Protein AF-A0A3M3IHU2-F1 (afdb_monomer_lite)

pLDDT: mean 81.5, std 21.91, range [28.11, 98.75]

Structure (mmCIF, N/CA/C/O backbone):
data_AF-A0A3M3IHU2-F1
#
_entry.id   AF-A0A3M3IHU2-F1
#
loop_
_atom_site.group_PDB
_atom_site.id
_atom_site.type_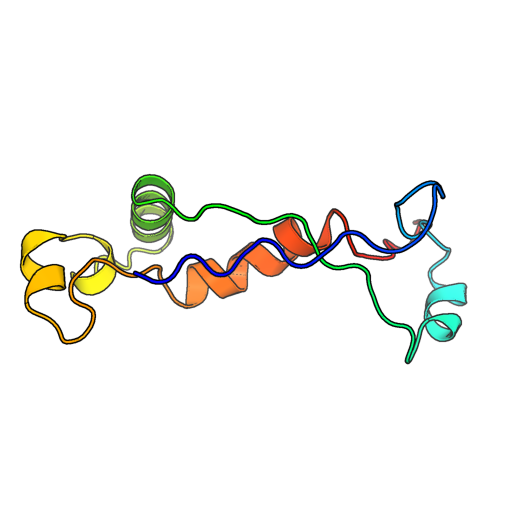symbol
_atom_site.label_atom_id
_atom_site.label_alt_id
_atom_site.label_comp_id
_atom_site.label_asym_id
_atom_site.label_entity_id
_atom_site.label_seq_id
_atom_site.pdbx_PDB_ins_code
_atom_site.Cartn_x
_atom_site.Cartn_y
_atom_site.Cartn_z
_atom_site.occupancy
_atom_site.B_iso_or_equiv
_atom_site.auth_seq_id
_atom_site.auth_comp_id
_atom_site.auth_asym_id
_atom_site.auth_atom_id
_atom_site.pdbx_PDB_model_num
ATOM 1 N N . MET A 1 1 ? -16.667 -17.310 3.991 1.00 35.34 1 MET A N 1
ATOM 2 C CA . MET A 1 1 ? -15.386 -17.089 3.285 1.00 35.34 1 MET A CA 1
ATOM 3 C C . MET A 1 1 ? -15.195 -18.210 2.282 1.00 35.34 1 MET A C 1
ATOM 5 O O . MET A 1 1 ? -15.040 -19.350 2.695 1.00 35.34 1 MET A O 1
ATOM 9 N N . ARG A 1 2 ? -15.295 -17.935 0.980 1.00 28.11 2 ARG A N 1
ATOM 10 C CA . ARG A 1 2 ? -14.953 -18.933 -0.038 1.00 28.11 2 ARG A CA 1
ATOM 11 C C . ARG A 1 2 ? -13.504 -18.669 -0.423 1.00 28.11 2 ARG A C 1
ATOM 13 O O . ARG A 1 2 ? -13.220 -17.620 -0.992 1.00 28.11 2 ARG A O 1
ATOM 20 N N . ALA A 1 3 ? -12.605 -19.573 -0.052 1.00 40.19 3 ALA A N 1
ATOM 21 C CA . ALA A 1 3 ? -11.255 -19.573 -0.588 1.00 40.19 3 ALA A CA 1
ATOM 22 C C . ALA A 1 3 ? -11.368 -19.669 -2.116 1.00 40.19 3 ALA A C 1
ATOM 24 O O . ALA A 1 3 ? -11.912 -20.642 -2.644 1.00 40.19 3 ALA A O 1
ATOM 25 N N . VAL A 1 4 ? -10.929 -18.631 -2.822 1.00 43.47 4 VAL A N 1
ATOM 26 C CA . VAL A 1 4 ? -10.682 -18.735 -4.258 1.00 43.47 4 VAL A CA 1
ATOM 27 C C . VAL A 1 4 ? -9.411 -19.566 -4.369 1.00 43.47 4 VAL A C 1
ATOM 29 O O . VAL A 1 4 ? -8.359 -19.149 -3.893 1.00 43.47 4 VAL A O 1
ATOM 32 N N . ALA A 1 5 ? -9.531 -20.781 -4.901 1.00 39.25 5 ALA A N 1
ATOM 33 C CA . ALA A 1 5 ? -8.389 -21.654 -5.143 1.00 39.25 5 ALA A CA 1
ATOM 34 C C . ALA A 1 5 ? -7.310 -20.902 -5.951 1.00 39.25 5 ALA A C 1
ATOM 36 O O . ALA A 1 5 ? -7.673 -20.120 -6.839 1.00 39.25 5 ALA A O 1
ATOM 37 N N . PRO A 1 6 ? -6.007 -21.125 -5.686 1.00 44.56 6 PRO A N 1
ATOM 38 C CA . PRO A 1 6 ? -4.953 -20.535 -6.499 1.00 44.56 6 PRO A CA 1
ATOM 39 C C . PRO A 1 6 ? -5.156 -21.008 -7.939 1.00 44.56 6 PRO A C 1
ATOM 41 O O . PRO A 1 6 ? -5.174 -22.210 -8.216 1.00 44.56 6 PRO A O 1
ATOM 44 N N . ARG A 1 7 ? -5.400 -20.070 -8.858 1.00 48.19 7 ARG A N 1
ATOM 45 C CA . ARG A 1 7 ? -5.560 -20.414 -10.270 1.00 48.19 7 ARG A CA 1
ATOM 46 C C . ARG A 1 7 ? -4.206 -20.901 -10.805 1.00 48.19 7 ARG A C 1
ATOM 48 O O . ARG A 1 7 ? -3.162 -20.348 -10.477 1.00 48.19 7 ARG A O 1
ATOM 55 N N . HIS A 1 8 ? -4.289 -21.987 -11.565 1.00 37.81 8 HIS A N 1
ATOM 56 C CA . HIS A 1 8 ? -3.238 -22.847 -12.107 1.00 37.81 8 HIS A CA 1
ATOM 57 C C . HIS A 1 8 ? -1.977 -22.136 -12.634 1.00 37.81 8 HIS A C 1
ATOM 59 O O . HIS A 1 8 ? -2.070 -21.254 -13.483 1.00 37.81 8 HIS A O 1
ATOM 65 N N . LYS A 1 9 ? -0.796 -22.660 -12.263 1.00 49.88 9 LYS A N 1
ATOM 66 C CA . LYS A 1 9 ? 0.379 -22.637 -13.147 1.00 49.88 9 LYS A CA 1
ATOM 67 C C . LYS A 1 9 ? 0.086 -23.555 -14.345 1.00 49.88 9 LYS A C 1
ATOM 69 O O . LYS A 1 9 ? -0.035 -24.767 -14.180 1.00 49.88 9 LYS A O 1
ATOM 74 N N . THR A 1 10 ? -0.036 -22.984 -15.535 1.00 31.05 10 THR A N 1
ATOM 75 C CA . THR A 1 10 ? 0.068 -23.653 -16.847 1.00 31.05 10 THR A CA 1
ATOM 76 C C . THR A 1 10 ? 0.742 -22.618 -17.743 1.00 31.05 10 THR A C 1
ATOM 78 O O . THR A 1 10 ? 0.202 -21.529 -17.868 1.00 31.05 10 THR A O 1
ATOM 81 N N . THR A 1 11 ? 1.940 -22.804 -18.289 1.00 32.62 11 THR A N 1
ATOM 82 C CA . THR A 1 11 ? 2.458 -23.947 -19.050 1.00 32.62 11 THR A CA 1
ATOM 83 C C . THR A 1 11 ? 3.989 -24.019 -18.967 1.00 32.62 11 THR A C 1
ATOM 85 O O . THR A 1 11 ? 4.639 -22.995 -19.127 1.00 32.62 11 THR A O 1
ATOM 88 N N . SER A 1 12 ? 4.521 -25.238 -18.807 1.00 30.14 12 SER A N 1
ATOM 89 C CA . SER A 1 12 ? 5.880 -25.701 -19.159 1.00 30.14 12 SER A CA 1
ATOM 90 C C . SER A 1 12 ? 7.093 -24.860 -18.731 1.00 30.14 12 SER A C 1
ATOM 92 O O . SER A 1 12 ? 7.346 -23.805 -19.303 1.00 30.14 12 SER A O 1
ATOM 94 N N . ASP A 1 13 ? 7.898 -25.428 -17.833 1.00 38.78 13 ASP A N 1
ATOM 95 C CA . ASP A 1 13 ? 9.364 -25.328 -17.736 1.00 38.78 13 ASP A CA 1
ATOM 96 C C . ASP A 1 13 ? 10.045 -24.435 -18.790 1.00 38.78 13 ASP A C 1
ATOM 98 O O . ASP A 1 13 ? 10.539 -24.921 -19.809 1.00 38.78 13 ASP A O 1
ATOM 102 N N . LYS A 1 14 ? 10.084 -23.122 -18.554 1.00 38.41 14 LYS A N 1
ATOM 103 C CA . LYS A 1 14 ? 10.971 -22.179 -19.245 1.00 38.41 14 LYS A CA 1
ATOM 104 C C . LYS A 1 14 ? 11.383 -21.113 -18.243 1.00 38.41 14 LYS A C 1
ATOM 106 O O . LYS A 1 14 ? 10.541 -20.673 -17.467 1.00 38.41 14 LYS A O 1
ATOM 111 N N . GLU A 1 15 ? 12.671 -20.770 -18.234 1.00 42.75 15 GLU A N 1
ATOM 112 C CA . GLU A 1 15 ? 13.257 -19.716 -17.398 1.00 42.75 15 GLU A CA 1
ATOM 113 C C . GLU A 1 15 ? 12.357 -18.478 -17.394 1.00 42.75 15 GLU A C 1
ATOM 115 O O . GLU A 1 15 ? 12.222 -17.769 -18.389 1.00 42.75 15 GLU A O 1
ATOM 120 N N . SER A 1 16 ? 11.677 -18.302 -16.266 1.00 48.59 16 SER A N 1
ATOM 121 C CA . SER A 1 16 ? 10.639 -17.311 -16.028 1.00 48.59 16 SER A CA 1
ATOM 122 C C . SER A 1 16 ? 11.285 -16.024 -15.538 1.00 48.59 16 SER A C 1
ATOM 124 O O . SER A 1 16 ? 11.780 -15.947 -14.411 1.00 48.59 16 SER A O 1
ATOM 126 N N . GLY A 1 17 ? 11.312 -15.044 -16.429 1.00 55.12 17 GLY A N 1
ATOM 127 C CA . GLY A 1 17 ? 11.790 -13.693 -16.201 1.00 55.12 17 GLY A CA 1
ATOM 128 C C . GLY A 1 17 ? 11.852 -12.991 -17.545 1.00 55.12 17 GLY A C 1
ATOM 129 O O . GLY A 1 17 ? 12.681 -13.341 -18.388 1.00 55.12 17 GLY A O 1
ATOM 130 N N . MET A 1 18 ? 10.956 -12.030 -17.786 1.00 61.50 18 MET A N 1
ATOM 131 C CA . MET A 1 18 ? 11.010 -11.253 -19.024 1.00 61.50 18 MET A CA 1
ATOM 132 C C . MET A 1 18 ? 12.421 -10.669 -19.201 1.00 61.50 18 MET A C 1
ATOM 134 O O . MET A 1 18 ? 12.949 -10.043 -18.277 1.00 61.50 18 MET A O 1
ATOM 138 N N . PRO A 1 19 ? 13.060 -10.872 -20.366 1.00 68.44 19 PRO A N 1
ATOM 139 C CA . PRO A 1 19 ? 14.446 -10.494 -20.550 1.00 68.44 19 PRO A CA 1
ATOM 140 C C . PRO A 1 19 ? 14.582 -8.980 -20.426 1.00 68.44 19 PRO A C 1
ATOM 142 O O . PRO A 1 19 ? 13.774 -8.214 -20.949 1.00 68.44 19 PRO A O 1
ATOM 145 N N . SER A 1 20 ? 15.636 -8.539 -19.750 1.00 73.62 20 SER A N 1
ATO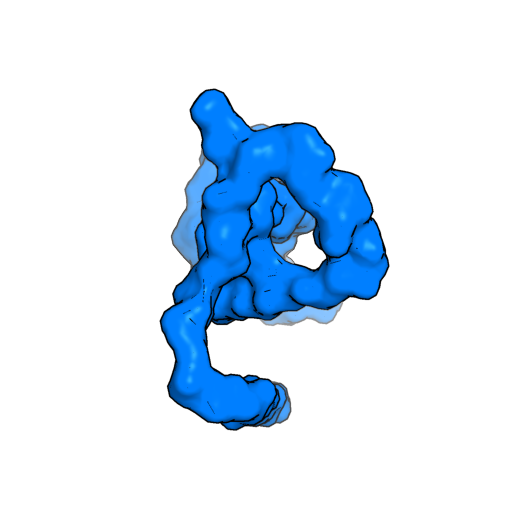M 146 C CA . SER A 1 20 ? 16.021 -7.136 -19.785 1.00 73.62 20 SER A CA 1
ATOM 147 C C . SER A 1 20 ? 16.556 -6.815 -21.186 1.00 73.62 20 SER A C 1
ATOM 149 O O . SER A 1 20 ? 17.584 -7.368 -21.599 1.00 73.62 20 SER A O 1
ATOM 151 N N . VAL A 1 21 ? 15.832 -5.978 -21.934 1.00 80.75 21 VAL A N 1
ATOM 152 C CA . VAL A 1 21 ? 16.118 -5.633 -23.340 1.00 80.75 21 VAL A CA 1
ATOM 153 C C . VAL A 1 21 ? 16.642 -4.201 -23.475 1.00 80.75 21 VAL A C 1
ATOM 155 O O . VAL A 1 21 ? 16.361 -3.371 -22.610 1.00 80.75 21 VAL A O 1
ATOM 158 N N . PRO A 1 22 ? 17.376 -3.858 -24.546 1.00 86.38 22 PRO A N 1
ATOM 159 C CA . PRO A 1 22 ? 17.698 -2.468 -24.860 1.00 86.38 22 PRO A CA 1
ATOM 160 C C . PRO A 1 22 ? 16.434 -1.614 -25.032 1.00 86.38 22 PRO A C 1
ATOM 162 O O . PRO 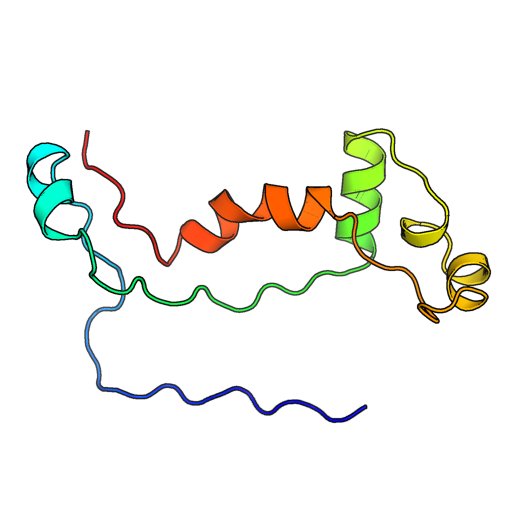A 1 22 ? 15.435 -2.074 -25.586 1.00 86.38 22 PRO A O 1
ATOM 165 N N . VAL A 1 23 ? 16.488 -0.336 -24.639 1.00 86.75 23 VAL A N 1
ATOM 166 C CA . VAL A 1 23 ? 15.359 0.613 -24.775 1.00 86.75 23 VAL A CA 1
ATOM 167 C C . VAL A 1 23 ? 14.791 0.644 -26.203 1.00 86.75 23 VAL A C 1
ATOM 169 O O . VAL A 1 23 ? 13.579 0.759 -26.397 1.00 86.75 23 VAL A O 1
ATOM 172 N N . THR A 1 24 ? 15.653 0.505 -27.213 1.00 90.69 24 THR A N 1
ATOM 173 C CA . THR A 1 24 ? 15.280 0.491 -28.636 1.00 90.69 24 THR A CA 1
ATOM 174 C C . THR A 1 24 ? 14.354 -0.666 -29.013 1.00 90.69 24 THR A C 1
ATOM 176 O O . THR A 1 24 ? 13.569 -0.529 -29.951 1.00 90.69 24 THR A O 1
ATOM 179 N N . GLU A 1 25 ? 14.393 -1.775 -28.275 1.00 88.44 25 GLU A N 1
ATOM 180 C CA . GLU A 1 25 ? 13.612 -2.983 -28.551 1.00 88.44 25 GLU A CA 1
ATOM 181 C C . GLU A 1 25 ? 12.255 -3.013 -27.833 1.00 88.44 25 GLU A C 1
ATOM 183 O O . GLU A 1 25 ? 11.398 -3.823 -28.187 1.00 88.44 25 GLU A O 1
ATOM 188 N N . LEU A 1 26 ? 11.997 -2.103 -26.882 1.00 85.94 26 LEU A N 1
ATOM 189 C CA . LEU A 1 26 ? 10.751 -2.076 -26.096 1.00 85.94 26 LEU A CA 1
ATOM 190 C C . LEU A 1 26 ? 9.488 -1.986 -26.964 1.00 85.94 26 LEU A C 1
ATOM 192 O O . LEU A 1 26 ? 8.457 -2.565 -26.629 1.00 85.94 26 LEU A O 1
ATOM 196 N N . LYS A 1 27 ? 9.557 -1.305 -28.117 1.00 90.38 27 LYS A N 1
ATOM 197 C CA . LYS A 1 27 ? 8.417 -1.176 -29.044 1.00 90.38 27 LYS A CA 1
ATOM 198 C C . LYS A 1 27 ? 7.915 -2.528 -29.557 1.00 90.38 27 LYS A C 1
ATOM 200 O O . LYS A 1 27 ? 6.729 -2.659 -29.842 1.00 90.38 27 LYS A O 1
ATOM 205 N N . HIS A 1 28 ? 8.781 -3.541 -29.626 1.00 90.31 28 HIS A N 1
ATOM 206 C CA . HIS A 1 28 ? 8.404 -4.897 -30.034 1.00 90.31 28 HIS A CA 1
ATOM 207 C C . HIS A 1 28 ? 7.572 -5.644 -28.980 1.00 90.31 28 HIS A C 1
ATOM 209 O O . HIS A 1 28 ? 7.169 -6.782 -29.223 1.00 90.31 28 HIS A O 1
ATOM 215 N N . TYR A 1 29 ? 7.336 -5.043 -27.812 1.00 85.38 29 TYR A N 1
ATOM 216 C CA . TYR A 1 29 ? 6.538 -5.614 -26.728 1.00 85.38 29 TYR A CA 1
ATOM 217 C C . TYR A 1 29 ? 5.155 -4.964 -26.581 1.00 85.38 29 TYR A C 1
ATOM 219 O O . TYR A 1 29 ? 4.368 -5.396 -25.743 1.00 85.38 29 TYR A O 1
ATOM 227 N N . ILE A 1 30 ? 4.803 -3.983 -27.424 1.00 90.44 30 ILE A N 1
ATOM 228 C CA . ILE A 1 30 ? 3.449 -3.411 -27.451 1.00 90.44 30 ILE A CA 1
ATOM 229 C C . ILE A 1 30 ? 2.438 -4.510 -27.803 1.00 90.44 30 ILE A C 1
ATOM 231 O O . ILE A 1 30 ? 2.588 -5.207 -28.804 1.00 90.44 30 ILE A O 1
ATOM 235 N N . GLY A 1 31 ? 1.402 -4.650 -26.974 1.00 90.94 31 GLY A N 1
ATOM 236 C CA . GLY A 1 31 ? 0.351 -5.654 -27.150 1.00 90.94 31 GLY A CA 1
ATOM 237 C C . GLY A 1 31 ? 0.729 -7.068 -26.700 1.00 90.94 31 GLY A C 1
ATOM 238 O O . GLY A 1 31 ? -0.109 -7.959 -26.806 1.00 90.94 31 GLY A O 1
ATOM 239 N N . LYS A 1 32 ? 1.949 -7.292 -26.187 1.00 86.81 32 LYS A N 1
ATOM 240 C CA . LYS A 1 32 ? 2.312 -8.555 -25.531 1.00 86.81 32 LYS A CA 1
ATOM 241 C C . LYS A 1 32 ? 1.845 -8.543 -24.078 1.00 86.81 32 LYS A C 1
ATOM 243 O O . LYS A 1 32 ? 1.938 -7.520 -23.402 1.00 86.81 32 LYS A O 1
ATOM 248 N N . GLU A 1 33 ? 1.359 -9.685 -23.607 1.00 82.88 33 GLU A N 1
ATOM 249 C CA . GLU A 1 33 ? 0.986 -9.858 -22.205 1.00 82.88 33 GLU A CA 1
ATOM 250 C C . GLU A 1 33 ? 2.237 -9.925 -21.322 1.00 82.88 33 GLU A C 1
ATOM 252 O O . GLU A 1 33 ? 3.225 -10.574 -21.672 1.00 82.88 33 GLU A O 1
ATOM 257 N N . ALA A 1 34 ? 2.185 -9.235 -20.183 1.00 80.12 34 ALA A N 1
ATOM 258 C CA . ALA A 1 34 ? 3.178 -9.363 -19.126 1.00 80.12 34 ALA A CA 1
ATOM 259 C C . ALA A 1 34 ? 2.787 -10.506 -18.184 1.00 80.12 34 ALA A C 1
ATOM 261 O O . ALA A 1 34 ? 1.603 -10.790 -17.986 1.00 80.12 34 ALA A O 1
ATOM 262 N N . GLU A 1 35 ? 3.782 -11.142 -17.575 1.00 80.88 35 GLU A N 1
ATOM 263 C CA . GLU A 1 35 ? 3.539 -12.174 -16.571 1.00 80.88 35 GLU A CA 1
ATOM 264 C C . GLU A 1 35 ? 2.867 -11.572 -15.331 1.00 80.88 35 GLU A C 1
ATOM 266 O O . GLU A 1 35 ? 3.085 -10.412 -14.981 1.00 80.88 35 GLU A O 1
ATOM 271 N N . CYS A 1 36 ? 2.037 -12.350 -14.639 1.00 85.50 36 CYS A N 1
ATOM 272 C CA . CYS A 1 36 ? 1.486 -11.916 -13.357 1.00 85.50 36 CYS A CA 1
ATOM 273 C C . CYS A 1 36 ? 2.561 -11.968 -12.268 1.00 85.50 36 CYS A C 1
ATOM 275 O O . CYS A 1 36 ? 3.386 -12.879 -12.259 1.00 85.50 36 CYS A O 1
ATOM 277 N N . SER A 1 37 ? 2.514 -11.018 -11.333 1.00 87.62 37 SER A N 1
ATOM 278 C CA . SER A 1 37 ? 3.377 -11.046 -10.156 1.00 87.62 37 SER A CA 1
ATOM 279 C C . SER A 1 37 ? 3.005 -12.209 -9.238 1.00 87.62 37 SER A C 1
ATOM 281 O O . SER A 1 37 ? 1.878 -12.716 -9.268 1.00 87.62 37 SER A O 1
ATOM 283 N N . ASP A 1 38 ? 3.911 -12.553 -8.329 1.00 89.19 38 ASP A N 1
ATOM 284 C CA . ASP A 1 38 ? 3.540 -13.356 -7.171 1.00 89.19 38 ASP A CA 1
ATOM 285 C C . ASP A 1 38 ? 2.514 -12.620 -6.292 1.00 89.19 38 ASP A C 1
ATOM 287 O O . ASP A 1 38 ? 2.401 -11.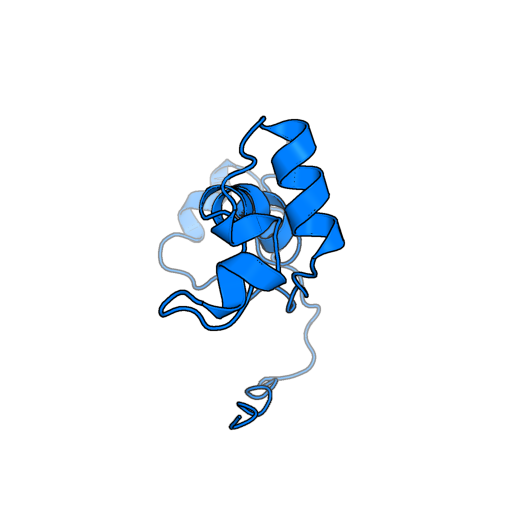387 -6.297 1.00 89.19 38 ASP A O 1
ATOM 291 N N . TRP A 1 39 ? 1.751 -13.395 -5.519 1.00 93.25 39 TRP A N 1
ATOM 292 C CA . TRP A 1 39 ? 0.820 -12.854 -4.533 1.00 93.25 39 TRP A CA 1
ATOM 293 C C . TRP A 1 39 ? 1.575 -12.178 -3.387 1.00 93.25 39 TRP A C 1
ATOM 295 O O . TRP A 1 39 ? 2.489 -12.759 -2.804 1.00 93.25 39 TRP A O 1
ATOM 305 N N . LEU A 1 40 ? 1.129 -10.978 -3.012 1.00 94.56 40 LEU A N 1
ATOM 306 C CA . LEU A 1 40 ? 1.641 -10.240 -1.862 1.00 94.56 40 LEU A CA 1
ATOM 307 C C . LEU A 1 40 ? 0.567 -10.148 -0.776 1.00 94.56 40 LEU A C 1
ATOM 309 O O . LEU A 1 40 ? -0.494 -9.561 -0.988 1.00 94.56 40 LEU A O 1
ATOM 313 N N . THR A 1 41 ? 0.856 -10.700 0.402 1.00 96.50 41 THR A N 1
ATOM 314 C CA . THR A 1 41 ? -0.012 -10.559 1.576 1.00 96.50 41 THR A CA 1
ATOM 315 C C . THR A 1 41 ? 0.031 -9.124 2.101 1.00 96.50 41 THR A C 1
ATOM 317 O O . THR A 1 41 ? 1.107 -8.558 2.307 1.00 96.50 41 THR A O 1
ATOM 320 N N . ILE A 1 42 ? -1.151 -8.552 2.342 1.00 97.56 42 ILE A N 1
ATOM 321 C CA . ILE A 1 42 ? -1.325 -7.243 2.976 1.00 97.56 42 ILE A CA 1
ATOM 322 C C . ILE A 1 42 ? -1.847 -7.469 4.392 1.00 97.56 42 ILE A C 1
ATOM 324 O O . ILE A 1 42 ? -3.001 -7.851 4.578 1.00 97.56 42 ILE A O 1
ATOM 328 N N . ASP A 1 43 ? -0.976 -7.272 5.374 1.00 97.88 43 ASP A N 1
ATOM 329 C CA . ASP A 1 43 ? -1.291 -7.378 6.794 1.00 97.88 43 ASP A CA 1
ATOM 330 C C . ASP A 1 43 ? -1.507 -5.999 7.433 1.00 97.88 43 ASP A C 1
ATOM 332 O O . ASP A 1 43 ? -1.282 -4.947 6.828 1.00 97.88 43 ASP A O 1
ATOM 336 N N . GLN A 1 44 ? -1.974 -6.010 8.682 1.00 98.38 44 GLN A N 1
ATOM 337 C CA . GLN A 1 44 ? -2.251 -4.788 9.432 1.00 98.38 44 GLN A CA 1
ATOM 338 C C . GLN A 1 44 ? -0.982 -3.974 9.716 1.00 98.38 44 GLN A C 1
ATOM 340 O O . GLN A 1 44 ? -1.051 -2.751 9.775 1.00 98.38 44 GLN A O 1
ATOM 345 N N . GLU A 1 45 ? 0.171 -4.627 9.877 1.00 98.44 45 GLU A N 1
ATOM 346 C CA . GLU A 1 45 ? 1.442 -3.946 10.128 1.00 98.44 45 GLU A CA 1
ATOM 347 C C . GLU A 1 45 ? 1.830 -3.062 8.941 1.00 98.44 45 GLU A C 1
ATOM 349 O O . GLU A 1 45 ? 2.079 -1.871 9.119 1.00 98.44 45 GLU A O 1
ATOM 354 N N . ARG A 1 46 ? 1.773 -3.591 7.713 1.00 98.44 46 ARG A N 1
ATOM 355 C CA . ARG A 1 46 ? 2.011 -2.802 6.498 1.00 98.44 46 ARG A CA 1
ATOM 356 C C . ARG A 1 46 ? 1.033 -1.634 6.367 1.00 98.44 46 ARG A C 1
ATOM 358 O O . ARG A 1 46 ? 1.444 -0.547 5.966 1.00 98.44 46 ARG A O 1
ATOM 365 N N . ILE A 1 47 ? -0.245 -1.858 6.680 1.00 98.62 47 ILE A N 1
ATOM 366 C CA . ILE A 1 47 ? -1.276 -0.809 6.658 1.00 98.62 47 ILE A CA 1
ATOM 367 C C . ILE A 1 47 ? -0.920 0.294 7.666 1.00 98.62 47 ILE A C 1
ATOM 369 O O . ILE A 1 47 ? -0.932 1.472 7.317 1.00 98.62 47 ILE A O 1
ATOM 373 N N . ASN A 1 48 ? -0.530 -0.070 8.888 1.00 98.75 48 ASN A N 1
ATOM 374 C CA . ASN A 1 48 ? -0.160 0.889 9.930 1.00 98.75 48 ASN A CA 1
ATOM 375 C C . ASN A 1 48 ? 1.107 1.676 9.571 1.00 98.75 48 ASN A C 1
ATOM 377 O O . ASN A 1 48 ? 1.112 2.897 9.689 1.00 98.75 48 ASN A O 1
ATOM 381 N N . LEU A 1 49 ? 2.145 1.014 9.056 1.00 98.69 49 LEU A N 1
ATOM 382 C CA . LEU A 1 49 ? 3.370 1.686 8.608 1.00 98.69 49 LEU A CA 1
ATOM 383 C C . LEU A 1 49 ? 3.096 2.676 7.468 1.00 98.69 49 LEU A C 1
ATOM 385 O O . LEU A 1 49 ? 3.715 3.736 7.395 1.00 98.69 49 LEU A O 1
ATOM 389 N N . PHE A 1 50 ? 2.147 2.367 6.581 1.00 98.75 50 PHE A N 1
ATOM 390 C CA . PHE A 1 50 ? 1.740 3.306 5.540 1.00 98.75 50 PHE A CA 1
ATOM 391 C C . PHE A 1 50 ? 1.001 4.522 6.118 1.00 98.75 50 PHE A C 1
ATOM 393 O O . PHE A 1 50 ? 1.234 5.646 5.668 1.00 98.75 50 PHE A O 1
ATOM 400 N N . ALA A 1 51 ? 0.161 4.324 7.140 1.00 98.69 51 ALA A N 1
ATOM 401 C CA . ALA A 1 51 ? -0.454 5.424 7.883 1.00 98.69 51 ALA A CA 1
ATOM 402 C C . ALA A 1 51 ? 0.610 6.318 8.542 1.00 98.69 51 ALA A C 1
ATOM 404 O O . ALA A 1 51 ? 0.549 7.536 8.407 1.00 98.69 51 ALA A O 1
ATOM 405 N N . GLU A 1 52 ? 1.631 5.728 9.171 1.00 98.69 52 GLU A N 1
ATOM 406 C CA . GLU A 1 52 ? 2.756 6.469 9.760 1.00 98.69 52 GLU A CA 1
ATOM 407 C C . GLU A 1 52 ? 3.536 7.277 8.717 1.00 98.69 52 GLU A C 1
ATOM 409 O O . GLU A 1 52 ? 3.861 8.440 8.950 1.00 98.69 52 GLU A O 1
ATOM 414 N N . ALA A 1 53 ? 3.799 6.690 7.547 1.00 98.50 53 ALA A N 1
ATOM 415 C CA . ALA A 1 53 ? 4.556 7.341 6.481 1.00 98.50 53 ALA A CA 1
ATOM 416 C C . ALA A 1 53 ? 3.801 8.500 5.810 1.00 98.50 53 ALA A C 1
ATOM 418 O O . ALA A 1 53 ? 4.424 9.434 5.305 1.00 98.50 53 ALA A O 1
ATOM 419 N N . THR A 1 54 ? 2.469 8.435 5.763 1.00 98.50 54 THR A N 1
ATOM 420 C CA . THR A 1 54 ? 1.636 9.388 5.006 1.00 98.50 54 THR A CA 1
ATOM 421 C C . THR A 1 54 ? 0.838 10.347 5.882 1.00 98.50 54 THR A C 1
ATOM 423 O O . THR A 1 54 ? 0.358 11.367 5.391 1.00 98.50 54 THR A O 1
ATOM 426 N N . GLY A 1 55 ? 0.691 10.041 7.169 1.00 98.44 55 GLY A N 1
ATOM 427 C CA . GLY A 1 55 ? -0.187 10.761 8.086 1.00 98.44 55 GLY A CA 1
ATOM 428 C C . GLY A 1 55 ? -1.673 10.412 7.940 1.00 98.44 55 GLY A C 1
ATOM 429 O O . GLY A 1 55 ? -2.504 11.053 8.584 1.00 98.44 55 GLY A O 1
ATOM 430 N N . ASP A 1 56 ? -2.035 9.419 7.119 1.00 98.50 56 ASP A N 1
ATOM 431 C CA . ASP A 1 56 ? -3.424 8.977 6.966 1.00 98.50 56 ASP A CA 1
ATOM 432 C C . ASP A 1 56 ? -3.811 7.945 8.033 1.00 98.50 56 ASP A C 1
ATOM 434 O O . ASP A 1 56 ? -3.702 6.727 7.853 1.00 98.50 56 ASP A O 1
ATOM 438 N N . PHE A 1 57 ? -4.312 8.468 9.151 1.00 98.50 57 PHE A N 1
ATOM 439 C CA . PHE A 1 57 ? -4.835 7.696 10.274 1.00 98.50 57 PHE A CA 1
ATOM 440 C C . PHE A 1 57 ? -6.366 7.566 10.252 1.00 98.50 57 PHE A C 1
ATOM 442 O O . PHE A 1 57 ? -6.990 7.460 11.313 1.00 98.50 57 PHE A O 1
ATOM 449 N N . GLN A 1 58 ? -7.016 7.593 9.078 1.00 98.31 58 GLN A N 1
ATOM 450 C CA . GLN A 1 58 ? -8.452 7.317 9.025 1.00 98.31 58 GLN A CA 1
ATOM 451 C C . GLN A 1 58 ? -8.766 5.963 9.681 1.00 98.31 58 GLN A C 1
ATOM 453 O O . GLN A 1 58 ? -8.144 4.939 9.400 1.00 98.31 58 GLN A O 1
ATOM 458 N N . PHE A 1 59 ? -9.776 5.950 10.557 1.00 98.12 59 PHE A N 1
ATOM 459 C CA . PHE A 1 59 ? -10.062 4.804 11.428 1.00 98.12 59 PHE A CA 1
ATOM 460 C C . PHE A 1 59 ? -10.351 3.500 10.665 1.00 98.12 59 PHE A C 1
ATOM 462 O O . PHE A 1 59 ? -10.099 2.421 11.189 1.00 98.12 59 PHE A O 1
ATOM 469 N N . ILE A 1 60 ? -10.839 3.593 9.422 1.00 98.25 60 ILE A N 1
ATOM 470 C CA . ILE A 1 60 ? -11.089 2.441 8.543 1.00 98.25 60 ILE A CA 1
ATOM 471 C C . ILE A 1 60 ? -9.814 1.654 8.200 1.00 98.25 60 ILE A C 1
ATOM 473 O O . ILE A 1 60 ? -9.908 0.501 7.789 1.00 98.25 60 ILE A O 1
ATOM 477 N N . HIS A 1 61 ? -8.636 2.255 8.379 1.00 98.44 61 HIS A N 1
ATOM 478 C CA . HIS A 1 61 ? -7.344 1.623 8.135 1.00 98.44 61 HIS A CA 1
ATOM 479 C C . HIS A 1 61 ? -6.697 1.106 9.422 1.00 98.44 61 HIS A C 1
ATOM 481 O O . HIS A 1 61 ? -6.123 0.021 9.413 1.00 98.44 61 HIS A O 1
ATOM 487 N N . VAL A 1 62 ? -6.807 1.850 10.529 1.00 98.38 62 VAL A N 1
ATOM 488 C CA . VAL A 1 62 ? -5.948 1.657 11.717 1.00 98.38 62 VAL A CA 1
ATOM 489 C C . VAL A 1 62 ? -6.675 1.239 13.000 1.00 98.38 62 VAL A C 1
ATOM 491 O O . VAL A 1 62 ? -6.018 0.832 13.952 1.00 98.38 62 VAL A O 1
ATOM 494 N N . ASP A 1 63 ? -8.009 1.325 13.061 1.00 98.25 63 ASP A N 1
ATOM 495 C CA . ASP A 1 63 ? -8.797 0.993 14.261 1.00 98.25 63 ASP A CA 1
ATOM 496 C C . ASP A 1 63 ? -9.728 -0.200 13.977 1.00 98.25 63 ASP A C 1
ATOM 498 O O . ASP A 1 63 ? -10.829 -0.011 13.452 1.00 98.25 63 ASP A O 1
ATOM 502 N N . PRO A 1 64 ? -9.333 -1.438 14.335 1.00 97.50 64 PRO A N 1
ATOM 503 C CA . PRO A 1 64 ? -10.137 -2.634 14.084 1.00 97.50 64 PRO A CA 1
ATOM 504 C C . PRO A 1 64 ? -11.521 -2.605 14.730 1.00 97.50 64 PRO A C 1
ATOM 506 O O . PRO A 1 64 ? -12.476 -3.125 14.154 1.00 97.50 64 PRO A O 1
ATOM 509 N N . VAL A 1 65 ? -11.653 -1.983 15.905 1.00 98.00 65 VAL A N 1
ATOM 510 C CA . VAL A 1 65 ? -12.915 -1.956 16.654 1.00 98.00 65 VAL A CA 1
ATOM 511 C C . VAL A 1 65 ? -13.917 -1.037 15.967 1.00 98.00 65 VAL A C 1
ATOM 513 O O . VAL A 1 65 ? -15.083 -1.405 15.813 1.00 98.00 65 VAL A O 1
ATOM 516 N N . LYS A 1 66 ? -13.479 0.145 15.518 1.00 97.94 66 LYS A N 1
ATOM 517 C CA . LYS A 1 66 ? -14.342 1.064 14.763 1.00 97.94 66 LYS A CA 1
ATOM 518 C C . LYS A 1 66 ? -14.569 0.593 13.333 1.00 97.94 66 LYS A C 1
ATOM 520 O O . LYS A 1 66 ? -15.690 0.686 12.841 1.00 97.94 66 LYS A O 1
ATOM 525 N N . ALA A 1 67 ? -13.543 0.065 12.667 1.00 98.06 67 ALA A N 1
ATOM 526 C CA . ALA A 1 67 ? -13.655 -0.424 11.296 1.00 98.06 67 ALA A CA 1
ATOM 527 C C . ALA A 1 67 ? -14.652 -1.591 11.183 1.00 98.06 67 ALA A C 1
ATOM 529 O O . ALA A 1 67 ? -15.431 -1.635 10.229 1.00 98.06 67 ALA A O 1
ATOM 530 N N . ALA A 1 68 ? -14.724 -2.466 12.193 1.00 98.06 68 ALA A N 1
ATOM 531 C CA . ALA A 1 68 ? -15.715 -3.543 12.263 1.00 98.06 68 ALA A CA 1
ATOM 532 C C . ALA A 1 68 ? -17.178 -3.058 12.269 1.00 98.06 68 ALA A C 1
ATOM 534 O O . ALA A 1 68 ? -18.074 -3.810 11.895 1.00 98.06 68 ALA A O 1
ATOM 535 N N . GLN A 1 69 ? -17.432 -1.806 12.663 1.00 98.00 69 GLN A N 1
ATOM 536 C CA . GLN A 1 69 ? -18.772 -1.201 12.677 1.00 98.00 69 GLN A CA 1
ATOM 537 C C . GLN A 1 69 ? -19.163 -0.579 11.328 1.00 98.00 69 GLN A C 1
ATOM 539 O O . GLN A 1 69 ? -20.279 -0.090 11.162 1.00 98.00 69 GLN A O 1
ATOM 544 N N . THR A 1 70 ? -18.248 -0.569 10.359 1.00 96.75 70 THR A N 1
ATOM 545 C CA . THR A 1 70 ? -18.498 -0.059 9.007 1.00 96.75 70 THR A CA 1
ATOM 546 C C . THR A 1 70 ? -19.013 -1.166 8.084 1.00 96.75 70 THR A C 1
ATOM 548 O O . THR A 1 70 ? -18.876 -2.348 8.406 1.00 96.75 70 THR A O 1
ATOM 551 N N . PRO A 1 71 ? -19.520 -0.828 6.881 1.00 97.88 71 PRO A N 1
ATOM 552 C CA . PRO A 1 71 ? -19.881 -1.828 5.874 1.00 97.88 71 PRO A CA 1
ATOM 553 C C . PRO A 1 71 ? -18.737 -2.763 5.447 1.00 97.88 71 PRO A C 1
ATOM 555 O O . PRO A 1 71 ? -19.004 -3.798 4.843 1.00 97.88 71 PRO A O 1
ATOM 558 N N . PHE A 1 72 ? -17.476 -2.422 5.740 1.00 96.44 72 PHE A N 1
ATOM 559 C CA . PHE A 1 72 ? -16.322 -3.269 5.430 1.00 96.44 72 PHE A CA 1
ATOM 560 C C . PHE A 1 72 ? -16.150 -4.436 6.414 1.00 96.44 72 PHE A C 1
ATOM 562 O O . PHE A 1 72 ? -15.568 -5.454 6.049 1.00 96.44 72 PHE A O 1
ATOM 569 N N . GLY A 1 73 ? -16.642 -4.308 7.653 1.00 97.31 73 GLY A N 1
ATOM 570 C CA . GLY A 1 73 ? -16.577 -5.353 8.684 1.00 97.31 73 GLY A CA 1
ATOM 571 C C . GLY A 1 73 ? -15.187 -5.629 9.280 1.00 97.31 73 GLY A C 1
ATOM 572 O O . GLY A 1 73 ? -15.079 -6.416 10.217 1.00 97.31 73 GLY A O 1
ATOM 573 N N . ALA A 1 74 ? -14.136 -4.980 8.779 1.00 97.88 74 ALA A N 1
ATOM 574 C CA . ALA A 1 74 ? -12.768 -5.018 9.290 1.00 97.88 74 ALA A CA 1
ATOM 575 C C . ALA A 1 74 ? -11.998 -3.787 8.787 1.00 97.88 74 ALA A C 1
ATOM 577 O O . ALA A 1 74 ? -12.527 -2.988 8.008 1.00 97.88 74 ALA A O 1
ATOM 578 N N . THR A 1 75 ? -10.745 -3.644 9.212 1.00 98.50 75 THR A N 1
ATOM 579 C CA . THR A 1 75 ? -9.820 -2.697 8.589 1.00 98.50 75 THR A CA 1
ATOM 580 C C . THR A 1 75 ? -9.590 -3.049 7.123 1.00 98.50 75 THR A C 1
ATOM 582 O O . THR A 1 75 ? -9.588 -4.215 6.723 1.00 98.50 75 THR A O 1
ATOM 585 N N . ILE A 1 76 ? -9.384 -2.019 6.313 1.00 98.38 76 ILE A N 1
ATOM 586 C CA . ILE A 1 76 ? -9.016 -2.152 4.905 1.00 98.38 76 ILE A CA 1
ATOM 587 C C . ILE A 1 76 ? -7.697 -1.433 4.653 1.00 98.38 76 ILE A C 1
ATOM 589 O O . ILE A 1 76 ? -7.356 -0.484 5.355 1.00 98.38 76 ILE A O 1
ATOM 593 N N . ALA A 1 77 ? -6.954 -1.857 3.636 1.00 98.25 77 ALA A N 1
ATOM 594 C CA . ALA A 1 77 ? -5.746 -1.154 3.225 1.00 98.25 77 ALA A CA 1
ATOM 595 C C . ALA A 1 77 ? -6.065 0.236 2.656 1.00 98.25 77 ALA A C 1
ATOM 597 O O . ALA A 1 77 ? -7.128 0.451 2.066 1.00 98.25 77 ALA A O 1
ATOM 598 N N . HIS A 1 78 ? -5.119 1.167 2.774 1.00 98.56 78 HIS A N 1
ATOM 599 C CA . HIS A 1 78 ? -5.187 2.447 2.073 1.00 98.56 78 HIS A CA 1
ATOM 600 C C . HIS A 1 78 ? -5.236 2.218 0.557 1.00 98.56 78 HIS A C 1
ATOM 602 O O . HIS A 1 78 ? -4.475 1.415 0.006 1.00 98.56 78 HIS A O 1
ATOM 608 N N . GLY A 1 79 ? -6.075 2.972 -0.157 1.00 98.00 79 GLY A N 1
ATOM 609 C CA . GLY A 1 79 ? -6.090 2.924 -1.626 1.00 98.00 79 GLY A CA 1
ATOM 610 C C . GLY A 1 79 ? -4.721 3.282 -2.220 1.00 98.00 79 GLY A C 1
ATOM 611 O O . GLY A 1 79 ? -4.226 2.606 -3.124 1.00 98.00 79 GLY A O 1
ATOM 612 N N . PHE A 1 80 ? -4.053 4.283 -1.638 1.00 98.38 80 PHE A N 1
ATOM 613 C CA . PHE A 1 80 ? -2.708 4.690 -2.046 1.00 98.38 80 PHE A CA 1
ATOM 614 C C . PHE A 1 80 ? -1.618 3.677 -1.693 1.00 98.38 80 PHE A C 1
ATOM 616 O O . PHE A 1 80 ? -0.635 3.597 -2.428 1.00 98.38 80 PHE A O 1
ATOM 623 N N . LEU A 1 81 ? -1.805 2.843 -0.662 1.00 98.38 81 LEU A N 1
ATOM 624 C CA . LEU A 1 81 ? -0.903 1.717 -0.412 1.00 98.38 81 LEU A CA 1
ATOM 62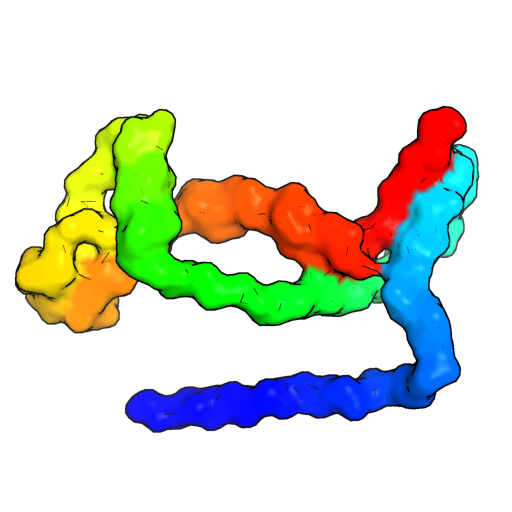5 C C . LEU A 1 81 ? -0.946 0.748 -1.597 1.00 98.38 81 LEU A C 1
ATOM 627 O O . LEU A 1 81 ? 0.100 0.428 -2.153 1.00 98.38 81 LEU A O 1
ATOM 631 N N . SER A 1 82 ? -2.140 0.360 -2.052 1.00 96.62 82 SER A N 1
ATOM 632 C CA . SER A 1 82 ? -2.294 -0.538 -3.209 1.00 96.62 82 SER A CA 1
ATOM 633 C C . SER A 1 82 ? -1.641 0.031 -4.475 1.00 96.62 82 SER A C 1
ATOM 635 O O . SER A 1 82 ? -0.925 -0.682 -5.173 1.00 96.62 82 SER A O 1
ATOM 637 N N . LEU A 1 83 ? -1.821 1.331 -4.737 1.00 97.38 83 LEU A N 1
ATOM 638 C CA . LEU A 1 83 ? -1.187 2.014 -5.869 1.00 97.38 83 LEU A CA 1
ATOM 639 C C . LEU A 1 83 ? 0.347 2.050 -5.746 1.00 97.38 83 LEU A C 1
ATOM 641 O O . LEU A 1 83 ? 1.055 1.802 -6.720 1.00 97.38 83 LEU A O 1
ATOM 645 N N . SER A 1 84 ? 0.870 2.324 -4.549 1.00 96.81 84 SER A N 1
ATOM 646 C CA . SER A 1 84 ? 2.315 2.410 -4.292 1.00 96.81 84 SER A CA 1
ATOM 647 C C . SER A 1 84 ? 3.054 1.076 -4.423 1.00 96.81 84 SER A C 1
ATOM 649 O O . SER A 1 84 ? 4.275 1.068 -4.545 1.00 96.81 84 SER A O 1
ATOM 651 N N . LEU A 1 85 ? 2.335 -0.050 -4.422 1.00 96.06 85 LEU A N 1
ATOM 652 C CA . LEU A 1 85 ? 2.918 -1.383 -4.564 1.00 96.06 85 LEU A CA 1
ATOM 653 C C . LEU A 1 85 ? 3.199 -1.766 -6.022 1.00 96.06 85 LEU A C 1
ATOM 655 O O . LEU A 1 85 ? 3.869 -2.770 -6.245 1.00 96.06 85 LEU A O 1
ATOM 659 N N . ILE A 1 86 ? 2.761 -0.970 -7.006 1.00 92.94 86 ILE A N 1
ATOM 660 C CA . ILE A 1 86 ? 3.010 -1.228 -8.434 1.00 92.94 86 ILE A CA 1
ATOM 661 C C . ILE A 1 86 ? 4.495 -1.514 -8.731 1.00 92.94 86 ILE A C 1
ATOM 663 O O . ILE A 1 86 ? 4.756 -2.555 -9.330 1.00 92.94 86 ILE A O 1
ATOM 667 N N . PRO A 1 87 ? 5.480 -0.703 -8.285 1.00 90.88 87 PRO A N 1
ATOM 668 C CA . PRO A 1 87 ? 6.892 -0.998 -8.528 1.00 90.88 87 PRO A CA 1
ATOM 669 C C . PRO A 1 87 ? 7.317 -2.355 -7.964 1.00 90.88 87 PRO A C 1
ATOM 671 O O . PRO A 1 87 ? 7.988 -3.113 -8.655 1.00 90.88 87 PRO A O 1
ATOM 674 N N . LYS A 1 88 ? 6.867 -2.692 -6.746 1.00 90.81 88 LYS A N 1
ATOM 675 C CA . LYS A 1 88 ? 7.194 -3.963 -6.090 1.00 90.81 88 LYS A CA 1
ATOM 676 C C . LYS A 1 88 ? 6.604 -5.158 -6.836 1.00 90.81 88 LYS A C 1
ATOM 678 O O . LYS A 1 88 ? 7.277 -6.165 -7.016 1.00 90.81 88 LYS A O 1
ATOM 683 N N . LEU A 1 89 ? 5.347 -5.051 -7.262 1.00 90.81 89 LEU A N 1
ATOM 684 C CA . LEU A 1 89 ? 4.658 -6.112 -7.999 1.00 90.81 89 LEU A CA 1
ATOM 685 C C . LEU A 1 89 ? 5.224 -6.270 -9.418 1.00 90.81 89 LEU A C 1
ATOM 687 O O . LEU A 1 89 ? 5.259 -7.372 -9.952 1.00 90.81 89 LEU A O 1
ATOM 691 N N . MET A 1 90 ? 5.721 -5.186 -10.012 1.00 86.19 90 MET A N 1
ATOM 692 C CA . MET A 1 90 ? 6.343 -5.198 -11.334 1.00 86.19 90 MET A CA 1
ATOM 693 C C . MET A 1 90 ? 7.758 -5.793 -11.357 1.00 86.19 90 MET A C 1
ATOM 695 O O . MET A 1 90 ? 8.212 -6.153 -12.440 1.00 86.19 90 MET A O 1
ATOM 699 N N . GLU A 1 91 ? 8.443 -5.952 -10.216 1.00 79.31 91 GLU A N 1
ATOM 700 C CA . GLU A 1 91 ? 9.810 -6.510 -10.162 1.00 79.31 91 GLU A CA 1
ATOM 701 C C . GLU A 1 91 ? 9.934 -7.869 -10.871 1.00 79.31 91 GLU A C 1
ATOM 703 O O . GLU A 1 91 ? 10.923 -8.108 -11.558 1.00 79.31 91 GLU A O 1
ATOM 708 N N . ALA A 1 92 ? 8.933 -8.744 -10.734 1.00 66.50 92 ALA A N 1
ATOM 709 C CA . ALA A 1 92 ? 8.946 -10.084 -11.331 1.00 66.50 92 ALA A CA 1
ATOM 710 C C . ALA A 1 92 ? 8.449 -10.117 -12.788 1.00 66.50 92 ALA A C 1
ATOM 712 O O . ALA A 1 92 ? 8.725 -11.059 -13.524 1.00 66.50 92 ALA A O 1
ATOM 713 N N . SER A 1 93 ? 7.715 -9.086 -13.201 1.00 66.44 93 SER A N 1
ATOM 714 C CA . SER A 1 93 ? 6.859 -9.120 -14.390 1.00 66.44 93 SER A CA 1
ATOM 715 C C . SER A 1 93 ? 7.278 -8.146 -15.482 1.00 66.44 93 SER A C 1
ATOM 717 O O . SER A 1 93 ? 6.727 -8.183 -16.580 1.00 66.44 93 SER A O 1
ATOM 719 N N . TRP A 1 94 ? 8.196 -7.224 -15.192 1.00 63.91 94 TRP A N 1
ATOM 720 C CA . TRP A 1 94 ? 8.496 -6.107 -16.076 1.00 63.91 94 TRP A CA 1
ATOM 721 C C . TRP A 1 94 ? 9.738 -6.341 -16.932 1.00 63.91 94 TRP A C 1
ATOM 723 O O . TRP A 1 94 ? 10.789 -6.770 -16.462 1.00 63.91 94 TRP A O 1
ATOM 733 N N . CYS A 1 95 ? 9.638 -5.962 -18.204 1.00 63.00 95 CYS A N 1
ATOM 734 C CA . CYS A 1 95 ? 10.781 -5.880 -19.098 1.00 63.00 95 CYS A CA 1
ATOM 735 C C . CYS A 1 95 ? 11.573 -4.613 -18.740 1.00 63.00 95 CYS A C 1
ATOM 737 O O . CYS A 1 95 ? 11.272 -3.512 -19.205 1.00 63.00 95 CYS A O 1
ATOM 739 N N . CYS A 1 96 ? 12.540 -4.745 -17.830 1.00 59.66 96 CYS A N 1
ATOM 740 C CA . CYS A 1 96 ? 13.381 -3.626 -1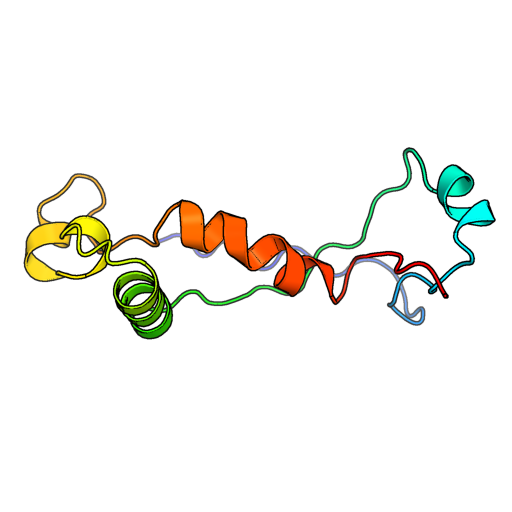7.416 1.00 59.66 96 CYS A CA 1
ATOM 741 C C . CYS A 1 96 ? 14.350 -3.251 -18.553 1.00 59.66 96 CYS A C 1
ATOM 743 O O . CYS A 1 96 ? 15.104 -4.126 -19.001 1.00 59.66 96 CYS A O 1
ATOM 745 N N . PRO A 1 97 ? 14.368 -1.992 -19.030 1.00 59.69 97 PRO A N 1
ATOM 746 C CA . PRO A 1 97 ? 15.305 -1.582 -20.065 1.00 59.69 97 PRO A CA 1
ATOM 747 C C . PRO A 1 97 ? 16.743 -1.678 -19.544 1.00 59.69 97 PRO A C 1
ATOM 749 O O . PRO A 1 97 ? 17.039 -1.159 -18.467 1.00 59.69 97 PRO A O 1
ATOM 752 N N . LYS A 1 98 ? 17.647 -2.316 -20.292 1.00 54.34 98 LYS A N 1
ATOM 753 C CA . LYS A 1 98 ? 19.084 -2.208 -20.002 1.00 54.34 98 LYS A CA 1
ATOM 754 C C . LYS A 1 98 ? 19.539 -0.777 -20.287 1.00 54.34 98 LYS A C 1
ATOM 756 O O . LYS A 1 98 ? 19.187 -0.233 -21.338 1.00 54.34 98 LYS A O 1
ATOM 761 N N . ALA A 1 99 ? 20.269 -0.201 -19.330 1.00 58.00 99 ALA A N 1
ATOM 762 C CA . ALA A 1 99 ? 20.985 1.063 -19.493 1.00 58.00 99 ALA A CA 1
ATOM 763 C C . ALA A 1 99 ? 22.039 0.967 -20.604 1.00 58.00 99 ALA A C 1
ATOM 765 O O . ALA A 1 99 ? 22.605 -0.140 -20.779 1.00 58.00 99 ALA A O 1
#

Organism: Pseudomonas savastanoi pv. glycinea (NCBI:txid318)

Foldseek 3Di:
DDPPPPPDDDDDDDPQAQEQEAPVCVVVCVPPDWDFFDDDDDDLVLQVVVCVVPVPVDCLNHPQVVVCVDPVNGRDHDPVSVVVCVVVRCPRTDNHHDD

Sequence (99 aa):
MRAVAPRHKTTSDKESGMPSVPVTELKHYIGKEAECSDWLTIDQERINLFAEATGDFQFIHVDPVKAAQTPFGATIAHGFLSLSLIPKLMEASWCCPKA

Radius of gyration: 18.53 Å; chains: 1; bounding box: 41×36×47 Å

Secondary structure (DSSP, 8-state):
----PPP---S-----S----BGGGGGGGTTPPPPPPPP----HHHHHHHHHHH----HHHH-HHHHTTSTTSS----HHHHHHTHHHHHTTT--PPB-

InterPro domains:
  IPR002539 MaoC-like dehydratase domain [PF01575] (29-93)
  IPR029069 HotDog domain superfamily [SSF54637] (25-92)